Protein AF-A0A9X8VGM7-F1 (afdb_monomer_lite)

Organism: Serratia marcescens (NCBI:txid615)

pLDDT: mean 88.37, std 6.78, range [54.0, 95.75]

InterPro domains:
  IPR020846 Major facilitator superfamily domain [PS50850] (1-89)
  IPR036259 MFS transporter superfamily [G3DSA:1.20.1250.20] (1-89)
  IPR036259 MFS transporter superfamily [SSF103473] (2-88)

Radius of gyration: 16.01 Å; chains: 1; bounding box: 37×30×43 Å

Sequence (89 aa):
VIAAMAFSTFMWGAGAPNIFALLAKATSSKVSATAGGIFNGLGNFAGALAPVLMGALIAATGNMDNGLLFLVVMAFVGCLILLPLLRKH

Foldseek 3Di:
DVVVVVVVVVVVVVPVVVVLVVLCVVDDPVCSVVSVVVVVVVVVVVVVVLVVVLVVQCVVPVDNVSSVVVVVVVVVVVVVVCVVVVVVD

Secondary structure (DSSP, 8-state):
-HHHHHHHHHHHHHHHHHHHHHHHHHS-TTTHHHHHHHHHHHHHHHHHHHHHHHHHHHHHHS-HHHHHHHHHHHHHHHHHHHTTHHHH-

Structure (mmCIF, N/CA/C/O backbone):
data_AF-A0A9X8VGM7-F1
#
_entry.id   AF-A0A9X8VGM7-F1
#
loop_
_atom_site.group_PDB
_atom_site.id
_atom_site.type_symbol
_atom_site.label_atom_id
_atom_site.label_alt_id
_atom_site.label_comp_id
_atom_site.label_asym_id
_atom_site.label_entity_id
_atom_site.label_seq_id
_atom_site.pdbx_PDB_ins_code
_atom_site.Cartn_x
_atom_site.Cartn_y
_atom_site.Cartn_z
_atom_site.occupancy
_atom_site.B_iso_or_equiv
_atom_site.auth_seq_id
_atom_site.auth_comp_id
_atom_site.auth_asym_id
_atom_site.auth_atom_id
_atom_site.pdbx_PDB_model_num
ATOM 1 N N . VAL A 1 1 ? 4.169 15.558 -14.283 1.00 81.62 1 VAL A N 1
ATOM 2 C CA . VAL A 1 1 ? 4.839 14.698 -13.273 1.00 81.62 1 VAL A CA 1
ATOM 3 C C . VAL A 1 1 ? 4.536 15.146 -11.845 1.00 81.62 1 VAL A C 1
ATOM 5 O O . VAL A 1 1 ? 3.946 14.361 -11.119 1.00 81.62 1 VAL A O 1
ATOM 8 N N . ILE A 1 2 ? 4.829 16.396 -11.454 1.00 93.12 2 ILE A N 1
ATOM 9 C CA . ILE A 1 2 ? 4.587 16.895 -10.079 1.00 93.12 2 ILE A CA 1
ATOM 10 C C . ILE A 1 2 ? 3.127 16.719 -9.636 1.00 93.12 2 ILE A C 1
ATOM 12 O O . ILE A 1 2 ? 2.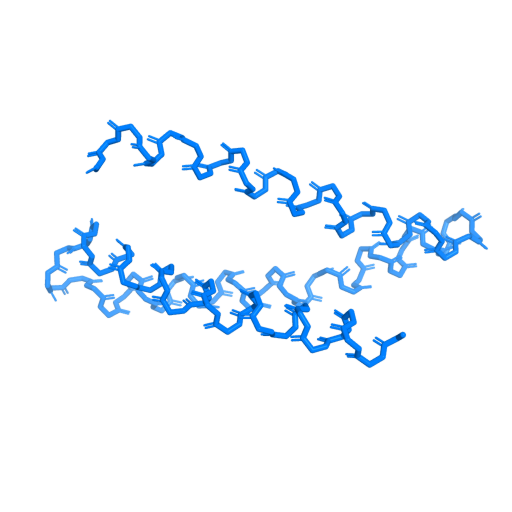884 16.170 -8.571 1.00 93.12 2 ILE A O 1
ATOM 16 N N . ALA A 1 3 ? 2.157 17.098 -10.474 1.00 93.38 3 ALA A N 1
ATOM 17 C CA . ALA A 1 3 ? 0.737 16.925 -10.156 1.00 93.38 3 ALA A CA 1
ATOM 18 C C . ALA A 1 3 ? 0.346 15.452 -9.913 1.00 93.38 3 ALA A C 1
ATOM 20 O O . ALA A 1 3 ? -0.384 15.156 -8.976 1.00 93.38 3 ALA A O 1
ATOM 21 N N . ALA A 1 4 ? 0.876 14.520 -10.713 1.00 89.12 4 ALA A N 1
ATOM 22 C CA . ALA A 1 4 ? 0.611 13.089 -10.557 1.00 89.12 4 ALA A CA 1
ATOM 23 C C . ALA A 1 4 ? 1.243 12.522 -9.274 1.00 89.12 4 ALA A C 1
ATOM 25 O O . ALA A 1 4 ? 0.604 11.755 -8.559 1.00 89.12 4 ALA A O 1
ATOM 26 N N . MET A 1 5 ? 2.468 12.944 -8.944 1.00 91.44 5 MET A N 1
ATOM 27 C CA . MET A 1 5 ? 3.139 12.561 -7.696 1.00 91.44 5 MET A CA 1
ATOM 28 C C . MET A 1 5 ? 2.400 13.126 -6.477 1.00 91.44 5 MET A C 1
ATOM 30 O O . MET A 1 5 ? 2.141 12.397 -5.526 1.00 91.44 5 MET A O 1
ATOM 34 N N . ALA A 1 6 ? 1.992 14.397 -6.531 1.00 94.00 6 ALA A N 1
ATOM 35 C CA . ALA A 1 6 ? 1.212 15.037 -5.477 1.00 94.00 6 ALA A CA 1
ATOM 36 C C . ALA A 1 6 ? -0.133 14.329 -5.261 1.00 94.00 6 ALA A C 1
ATOM 38 O O . ALA A 1 6 ? -0.498 14.050 -4.122 1.00 94.00 6 ALA A O 1
ATOM 39 N N . PHE A 1 7 ? -0.832 13.972 -6.342 1.00 92.75 7 PHE A N 1
ATOM 40 C CA . PHE A 1 7 ? -2.071 13.203 -6.267 1.00 92.75 7 PHE A CA 1
ATOM 41 C C . PHE A 1 7 ? -1.852 11.810 -5.660 1.00 92.75 7 PHE A C 1
ATOM 43 O O . PHE A 1 7 ? -2.599 11.406 -4.773 1.00 92.75 7 PHE A O 1
ATOM 50 N N . SER A 1 8 ? -0.800 11.098 -6.075 1.00 88.19 8 SER A N 1
ATOM 51 C CA . SER A 1 8 ? -0.443 9.790 -5.511 1.00 88.19 8 SER A CA 1
ATOM 52 C C . SER A 1 8 ? -0.183 9.870 -4.003 1.00 88.19 8 SER A C 1
ATOM 54 O O . SER A 1 8 ? -0.725 9.075 -3.234 1.00 88.19 8 SER A O 1
ATOM 56 N N . THR A 1 9 ? 0.612 10.846 -3.560 1.00 89.12 9 THR A N 1
ATOM 57 C CA . THR A 1 9 ? 0.908 11.049 -2.134 1.00 89.12 9 THR A CA 1
ATOM 58 C C . THR A 1 9 ? -0.337 11.469 -1.356 1.00 89.12 9 THR A C 1
ATOM 60 O O . THR A 1 9 ? -0.554 10.992 -0.243 1.00 89.12 9 THR A O 1
ATOM 63 N N . PHE A 1 10 ? -1.195 12.308 -1.944 1.00 92.50 10 PHE A N 1
ATOM 64 C CA . PHE A 1 10 ? -2.479 12.681 -1.355 1.00 92.50 10 PHE A CA 1
ATOM 65 C C . PHE A 1 10 ? -3.391 11.462 -1.153 1.00 92.50 10 PHE A C 1
ATOM 67 O O . PHE A 1 10 ? -3.947 11.292 -0.070 1.00 92.50 10 PHE A O 1
ATOM 74 N N . MET A 1 11 ? -3.502 10.578 -2.149 1.00 90.00 11 MET A N 1
ATOM 75 C CA . MET A 1 11 ? -4.282 9.337 -2.046 1.00 90.00 11 MET A CA 1
ATOM 76 C C . MET A 1 11 ? -3.765 8.418 -0.937 1.00 90.00 11 MET A C 1
ATOM 78 O O . MET A 1 11 ? -4.561 7.877 -0.168 1.00 90.00 11 MET A O 1
ATOM 82 N N . TRP A 1 12 ? -2.444 8.289 -0.798 1.00 85.38 12 TRP A N 1
ATOM 83 C CA . TRP A 1 12 ? -1.850 7.541 0.309 1.00 85.38 12 TRP A CA 1
ATOM 84 C C . TRP A 1 12 ? -2.186 8.170 1.672 1.00 85.38 12 TRP A C 1
ATOM 86 O O . TRP A 1 12 ? -2.623 7.467 2.586 1.00 85.38 12 TRP A O 1
ATOM 96 N N . GLY A 1 13 ? -2.071 9.498 1.783 1.00 86.31 13 GLY A N 1
ATOM 97 C CA . GLY A 1 13 ? -2.401 10.246 2.999 1.00 86.31 13 GLY A CA 1
ATOM 98 C C . GLY A 1 13 ? -3.883 10.193 3.383 1.00 86.31 13 GLY A C 1
ATOM 99 O O . GLY A 1 13 ? -4.200 10.138 4.567 1.00 86.31 13 GLY A O 1
ATOM 100 N N . ALA A 1 14 ? -4.792 10.159 2.408 1.00 87.94 14 ALA A N 1
ATOM 101 C CA . ALA A 1 14 ? -6.226 10.005 2.649 1.00 87.94 14 ALA A CA 1
ATOM 102 C C . ALA A 1 14 ? -6.602 8.560 3.029 1.00 87.94 14 ALA A C 1
ATOM 104 O O . ALA A 1 14 ? -7.473 8.342 3.871 1.00 87.94 14 ALA A O 1
ATOM 105 N N . GLY A 1 15 ? -5.954 7.562 2.422 1.00 82.75 15 GLY A N 1
ATOM 106 C CA . GLY A 1 15 ? -6.266 6.147 2.634 1.00 82.75 15 GLY A CA 1
ATOM 107 C C . GLY A 1 15 ? -5.753 5.586 3.962 1.00 82.75 15 GLY A C 1
ATOM 108 O O . GLY A 1 15 ? -6.492 4.890 4.660 1.00 82.75 15 GLY A O 1
ATOM 109 N N . ALA A 1 16 ? -4.509 5.896 4.337 1.00 79.75 16 ALA A N 1
ATOM 110 C CA . ALA A 1 16 ? -3.860 5.323 5.518 1.00 79.75 16 ALA A CA 1
ATOM 111 C C . ALA A 1 16 ? -4.649 5.508 6.839 1.00 79.75 16 ALA A C 1
ATOM 113 O O . ALA A 1 16 ? -4.898 4.504 7.514 1.00 79.75 16 ALA A O 1
ATOM 114 N N . PRO A 1 17 ? -5.108 6.719 7.223 1.00 82.00 17 PRO A N 1
ATOM 115 C CA . PRO A 1 17 ? -5.866 6.907 8.462 1.00 82.00 17 PRO A CA 1
ATOM 116 C C . PRO A 1 17 ? -7.240 6.226 8.422 1.00 82.00 17 PRO A C 1
ATOM 118 O O . PRO A 1 17 ? -7.704 5.728 9.449 1.00 82.00 17 PRO A O 1
ATOM 121 N N . ASN A 1 18 ? -7.868 6.132 7.245 1.00 85.38 18 ASN A N 1
ATOM 122 C CA . ASN A 1 18 ? -9.169 5.482 7.092 1.00 85.38 18 ASN A CA 1
ATOM 123 C C . ASN A 1 18 ? -9.103 3.987 7.417 1.00 85.38 18 ASN A C 1
ATOM 125 O O . ASN A 1 18 ? -10.034 3.457 8.020 1.00 85.38 18 ASN A O 1
ATOM 129 N N . ILE A 1 19 ? -8.002 3.307 7.084 1.00 82.44 19 ILE A N 1
ATOM 130 C CA . ILE A 1 19 ? -7.852 1.880 7.397 1.00 82.44 19 ILE A CA 1
ATOM 131 C C . ILE A 1 19 ? -7.748 1.663 8.912 1.00 82.44 19 ILE A C 1
ATOM 133 O O . ILE A 1 19 ? -8.415 0.780 9.452 1.00 82.44 19 ILE A O 1
ATOM 137 N N . PHE A 1 20 ? -6.984 2.499 9.621 1.00 82.19 20 PHE A N 1
ATOM 138 C CA . PHE A 1 20 ? -6.897 2.421 11.083 1.00 82.19 20 PHE A CA 1
ATOM 139 C C . PHE A 1 20 ? -8.222 2.784 11.764 1.00 82.19 20 PHE A C 1
ATOM 141 O O . PHE A 1 20 ? -8.607 2.132 12.735 1.00 82.19 20 PHE A O 1
ATOM 148 N N . ALA A 1 21 ? -8.959 3.763 11.235 1.00 85.44 21 ALA A N 1
ATOM 149 C CA . ALA A 1 21 ? -10.291 4.104 11.730 1.00 85.44 21 ALA A CA 1
ATOM 150 C C . ALA A 1 21 ? -11.291 2.947 11.538 1.00 85.44 21 ALA A C 1
ATOM 152 O O . ALA A 1 21 ? -12.041 2.614 12.458 1.00 85.44 21 ALA A O 1
ATOM 153 N N . LEU A 1 22 ? -11.270 2.288 10.374 1.00 85.25 22 LEU A N 1
ATOM 154 C CA . LEU A 1 22 ? -12.085 1.098 10.106 1.00 85.25 22 LEU A CA 1
ATOM 155 C C . LEU A 1 22 ? -11.710 -0.064 11.032 1.00 85.25 22 LEU A C 1
ATOM 157 O O . LEU A 1 22 ? -12.597 -0.719 11.581 1.00 85.25 22 LEU A O 1
ATOM 161 N N . LEU A 1 23 ? -10.415 -0.289 11.258 1.00 85.62 23 LEU A N 1
ATOM 162 C CA . LEU A 1 23 ? -9.928 -1.309 12.184 1.00 85.62 23 LEU A CA 1
ATOM 163 C C . LEU A 1 23 ? -10.409 -1.044 13.617 1.00 85.62 23 LEU A C 1
ATOM 165 O O . LEU A 1 23 ? -10.873 -1.965 14.291 1.00 85.62 23 LEU A O 1
ATOM 169 N N . ALA A 1 24 ? -10.357 0.208 14.074 1.00 84.38 24 ALA A N 1
ATOM 170 C CA . ALA A 1 24 ? -10.854 0.597 15.392 1.00 84.38 24 ALA A CA 1
ATOM 171 C C . ALA A 1 24 ? -12.375 0.399 15.520 1.00 84.38 24 ALA A C 1
ATOM 173 O O . ALA A 1 24 ? -12.840 -0.051 16.563 1.00 84.38 24 ALA A O 1
ATOM 174 N N . LYS A 1 25 ? -13.150 0.658 14.456 1.00 84.44 25 LYS A N 1
ATOM 175 C CA . LYS A 1 25 ? -14.603 0.404 14.430 1.00 84.44 25 LYS A CA 1
ATOM 176 C C . LYS A 1 25 ? -14.943 -1.093 14.419 1.00 84.44 25 LYS A C 1
ATOM 178 O O . LYS A 1 25 ? -15.971 -1.490 14.960 1.00 84.44 25 LYS A O 1
ATOM 183 N N . ALA A 1 26 ? -14.096 -1.920 13.806 1.00 84.12 26 ALA A N 1
ATOM 184 C CA . ALA A 1 26 ? -14.297 -3.365 13.693 1.00 84.12 26 ALA A CA 1
ATOM 185 C C . ALA A 1 26 ? -13.801 -4.169 14.913 1.00 84.12 26 ALA A C 1
ATOM 187 O O . ALA A 1 26 ? -14.109 -5.356 15.024 1.00 84.12 26 ALA A O 1
ATOM 188 N N . THR A 1 27 ? -13.028 -3.559 15.818 1.00 85.00 27 THR A N 1
ATOM 189 C CA . THR A 1 27 ? -12.396 -4.237 16.964 1.00 85.00 27 THR A CA 1
ATOM 190 C C . THR A 1 27 ? -12.970 -3.744 18.290 1.00 85.00 27 THR A C 1
ATOM 192 O O . THR A 1 27 ? -13.397 -2.601 18.414 1.00 85.00 27 THR A O 1
ATOM 195 N N . SER A 1 28 ? -13.006 -4.604 19.314 1.00 82.56 28 SER A N 1
ATOM 196 C CA . SER A 1 28 ? -13.436 -4.170 20.648 1.00 82.56 28 SER A CA 1
ATOM 197 C C . SER A 1 28 ? -12.328 -3.376 21.343 1.00 82.56 28 SER A C 1
ATOM 199 O O . SER A 1 28 ? -11.138 -3.619 21.124 1.00 82.56 28 SER A O 1
ATOM 201 N N . SER A 1 29 ? -12.701 -2.452 22.231 1.00 79.19 29 SER A N 1
ATOM 202 C CA . SER A 1 29 ? -11.747 -1.568 22.919 1.00 79.19 29 SER A CA 1
ATOM 203 C C . SER A 1 29 ? -10.653 -2.319 23.688 1.00 79.19 29 SER A C 1
ATOM 205 O O . SER A 1 29 ? -9.529 -1.835 23.774 1.00 79.19 29 SER A O 1
ATOM 207 N N . LYS A 1 30 ? -10.941 -3.531 24.188 1.00 82.25 30 LYS A N 1
ATOM 208 C CA . LYS A 1 30 ? -9.970 -4.375 24.907 1.00 82.25 30 LYS A CA 1
ATOM 209 C C . LYS A 1 30 ? -8.887 -4.983 24.010 1.00 82.25 30 LYS A C 1
ATOM 211 O O . LYS A 1 30 ? -7.825 -5.315 24.520 1.00 82.25 30 LYS A O 1
ATOM 216 N N . VAL A 1 31 ? -9.144 -5.153 22.709 1.00 85.50 31 VAL A N 1
ATOM 217 C CA . VAL A 1 31 ? -8.213 -5.817 21.768 1.00 85.50 31 VAL A CA 1
ATOM 218 C C . VAL A 1 31 ? -7.744 -4.908 20.634 1.00 85.50 31 VAL A C 1
ATOM 220 O O . VAL A 1 31 ? -6.934 -5.324 19.809 1.00 85.50 31 VAL A O 1
ATOM 223 N N . SER A 1 32 ? -8.218 -3.661 20.598 1.00 82.75 32 SER A N 1
ATOM 224 C CA . SER A 1 32 ? -7.910 -2.691 19.544 1.00 82.75 32 SER A CA 1
ATOM 225 C C . SER A 1 32 ? -6.401 -2.450 19.382 1.00 82.75 32 SER A C 1
ATOM 227 O O . SER A 1 32 ? -5.899 -2.440 18.260 1.00 82.75 32 SER A O 1
ATOM 229 N N . ALA A 1 33 ? -5.646 -2.378 20.487 1.00 86.06 33 ALA A N 1
ATOM 230 C CA . ALA A 1 33 ? -4.189 -2.229 20.448 1.00 86.06 33 ALA A CA 1
ATOM 231 C C . ALA A 1 33 ? -3.484 -3.438 19.802 1.00 86.06 33 ALA A C 1
ATOM 233 O O . ALA A 1 33 ? -2.615 -3.268 18.947 1.00 86.06 33 ALA A O 1
ATOM 234 N N . THR A 1 34 ? -3.883 -4.665 20.156 1.00 88.75 34 THR A N 1
ATOM 235 C CA . THR A 1 34 ? -3.330 -5.896 19.567 1.00 88.75 34 THR A CA 1
ATOM 236 C C . THR A 1 34 ? -3.695 -6.017 18.092 1.00 88.75 34 THR A C 1
ATOM 238 O O . THR A 1 34 ? -2.839 -6.350 17.275 1.00 88.75 34 THR A O 1
ATOM 241 N N . ALA A 1 35 ? -4.940 -5.700 17.730 1.00 87.06 35 ALA A N 1
ATOM 242 C CA . ALA A 1 35 ? -5.381 -5.696 16.341 1.00 87.06 35 ALA A CA 1
ATOM 243 C C . ALA A 1 35 ? -4.606 -4.665 15.506 1.00 87.06 35 ALA A C 1
ATOM 245 O O . ALA A 1 35 ? -4.152 -4.988 14.409 1.00 87.06 35 ALA A O 1
ATOM 246 N N . GLY A 1 36 ? -4.384 -3.463 16.050 1.00 87.81 36 GLY A N 1
ATOM 247 C CA . GLY A 1 36 ? -3.527 -2.441 15.449 1.00 87.81 36 GLY A CA 1
ATOM 248 C C . GLY A 1 36 ? -2.091 -2.926 15.248 1.00 87.81 36 GLY A C 1
ATOM 249 O O . GLY A 1 36 ? -1.536 -2.750 14.165 1.00 87.81 36 GLY A O 1
ATOM 250 N N . GLY A 1 37 ? -1.514 -3.595 16.250 1.00 90.12 37 GLY A N 1
ATOM 251 C CA . GLY A 1 37 ? -0.177 -4.186 16.168 1.00 90.12 37 GLY A CA 1
ATOM 252 C C . GLY A 1 37 ? -0.054 -5.264 15.088 1.00 90.12 37 GLY A C 1
ATOM 253 O O . GLY A 1 37 ? 0.871 -5.214 14.281 1.00 90.12 37 GLY A O 1
ATOM 254 N N . ILE A 1 38 ? -1.009 -6.199 15.018 1.00 92.88 38 ILE A N 1
ATOM 255 C CA . ILE A 1 38 ? -1.042 -7.250 13.984 1.00 92.88 38 ILE A CA 1
ATOM 256 C C . ILE A 1 38 ? -1.198 -6.633 12.592 1.00 92.88 38 ILE A C 1
ATOM 258 O O . ILE A 1 38 ? -0.462 -6.997 11.676 1.00 92.88 38 ILE A O 1
ATOM 262 N N . PHE A 1 39 ? -2.121 -5.679 12.434 1.00 90.31 39 PHE A N 1
ATOM 263 C CA . PHE A 1 39 ? -2.327 -4.982 11.168 1.00 90.31 39 PHE A CA 1
ATOM 264 C C . PHE A 1 39 ? -1.051 -4.268 10.704 1.00 90.31 39 PHE A C 1
ATOM 266 O O . PHE A 1 39 ? -0.655 -4.403 9.549 1.00 90.31 39 PHE A O 1
ATOM 273 N N . ASN A 1 40 ? -0.371 -3.561 11.608 1.00 90.12 40 ASN A N 1
ATOM 274 C CA . ASN A 1 40 ? 0.857 -2.836 11.290 1.00 90.12 40 ASN A CA 1
ATOM 275 C C . ASN A 1 40 ? 2.016 -3.797 10.962 1.00 90.12 40 ASN A C 1
ATOM 277 O O . ASN A 1 40 ? 2.737 -3.590 9.990 1.00 90.12 40 ASN A O 1
ATOM 281 N N . GLY A 1 41 ? 2.145 -4.898 11.710 1.00 92.62 41 GLY A N 1
ATOM 282 C CA . GLY A 1 41 ? 3.140 -5.939 11.446 1.00 92.62 41 GLY A CA 1
ATOM 283 C C . GLY A 1 41 ? 2.964 -6.591 10.074 1.00 92.62 41 GLY A C 1
ATOM 284 O O . GLY A 1 41 ? 3.916 -6.654 9.297 1.00 92.62 41 GLY A O 1
ATOM 285 N N . LEU A 1 42 ? 1.740 -7.014 9.740 1.00 94.19 42 LEU A N 1
ATOM 286 C CA . LEU A 1 42 ? 1.425 -7.577 8.423 1.00 94.19 42 LEU A CA 1
ATOM 287 C C . LEU A 1 42 ? 1.588 -6.542 7.303 1.00 94.19 42 LEU A C 1
ATOM 289 O O . LE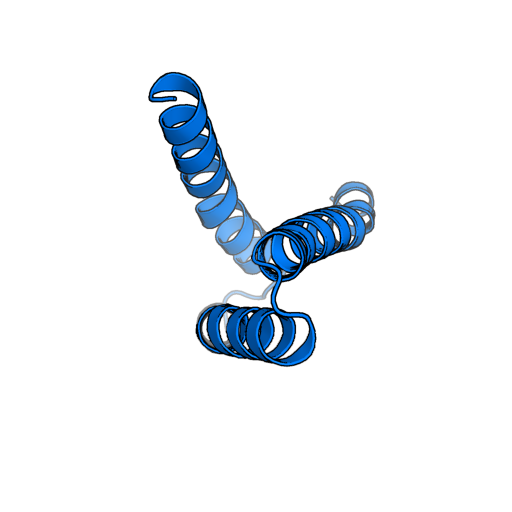U A 1 42 ? 2.132 -6.871 6.250 1.00 94.19 42 LEU A O 1
ATOM 293 N N . GLY A 1 43 ? 1.166 -5.297 7.535 1.00 90.56 43 GLY A N 1
ATOM 294 C CA . GLY A 1 43 ? 1.315 -4.199 6.582 1.00 90.56 43 GLY A CA 1
ATOM 295 C C . GLY A 1 43 ? 2.779 -3.908 6.249 1.00 90.56 43 GLY A C 1
ATOM 296 O O . GLY A 1 43 ? 3.140 -3.852 5.075 1.00 90.56 43 GLY A O 1
ATOM 297 N N . ASN A 1 44 ? 3.644 -3.803 7.261 1.00 93.88 44 ASN A N 1
ATOM 298 C CA . ASN A 1 44 ? 5.077 -3.581 7.054 1.00 93.88 44 ASN A CA 1
ATOM 299 C C . ASN A 1 44 ? 5.769 -4.798 6.436 1.00 93.88 44 ASN A C 1
ATOM 301 O O . ASN A 1 44 ? 6.636 -4.629 5.582 1.00 93.88 44 ASN A O 1
ATOM 305 N N . PHE A 1 45 ? 5.376 -6.017 6.817 1.00 95.12 45 PHE A N 1
ATOM 306 C CA . PHE A 1 45 ? 5.894 -7.231 6.189 1.00 95.12 45 PHE A CA 1
ATOM 307 C C . PHE A 1 45 ? 5.559 -7.276 4.693 1.00 95.12 45 PHE A C 1
ATOM 309 O O . PHE A 1 45 ? 6.451 -7.473 3.869 1.00 95.12 45 PHE A O 1
ATOM 316 N N . ALA A 1 46 ? 4.300 -7.020 4.327 1.00 92.56 46 ALA A N 1
ATOM 317 C CA . ALA A 1 46 ? 3.888 -6.925 2.929 1.00 92.56 46 ALA A CA 1
ATOM 318 C C . ALA A 1 46 ? 4.621 -5.784 2.198 1.00 92.56 46 ALA A C 1
ATOM 320 O O . ALA A 1 46 ? 5.071 -5.968 1.067 1.00 92.56 46 ALA A O 1
ATOM 321 N N . GLY A 1 47 ? 4.804 -4.638 2.863 1.00 91.25 47 GLY A N 1
ATOM 322 C CA . GLY A 1 47 ? 5.569 -3.504 2.343 1.00 91.25 47 GLY A CA 1
ATOM 323 C C . GLY A 1 47 ? 7.036 -3.841 2.060 1.00 91.25 47 GLY A C 1
ATOM 324 O O . GLY A 1 47 ? 7.566 -3.423 1.035 1.00 91.25 47 GLY A O 1
ATOM 325 N N . ALA A 1 48 ? 7.676 -4.640 2.916 1.00 95.00 48 ALA A N 1
ATOM 326 C CA . ALA A 1 48 ? 9.042 -5.121 2.713 1.00 95.00 48 ALA A CA 1
ATOM 327 C C . ALA A 1 48 ? 9.131 -6.228 1.647 1.00 95.00 48 ALA A C 1
ATOM 329 O O . ALA A 1 48 ? 10.125 -6.313 0.927 1.00 95.00 48 ALA A O 1
ATOM 330 N N . LEU A 1 49 ? 8.093 -7.060 1.513 1.00 95.50 49 LEU A N 1
ATOM 331 C CA . LEU A 1 49 ? 8.032 -8.129 0.515 1.00 95.50 49 LEU A CA 1
ATOM 332 C C . LEU A 1 49 ? 7.808 -7.594 -0.910 1.00 95.50 49 LEU A C 1
ATOM 334 O O . LEU A 1 49 ? 8.329 -8.162 -1.869 1.00 95.50 49 LEU A O 1
ATOM 338 N N . ALA A 1 50 ? 7.064 -6.496 -1.064 1.00 93.69 50 ALA A N 1
ATOM 339 C CA . ALA A 1 50 ? 6.759 -5.896 -2.363 1.00 93.69 50 ALA A CA 1
ATOM 340 C C . ALA A 1 50 ? 8.004 -5.623 -3.242 1.00 93.69 50 ALA A C 1
ATOM 342 O O . ALA A 1 50 ? 8.034 -6.128 -4.367 1.00 93.69 50 ALA A O 1
ATOM 343 N N . PRO A 1 51 ? 9.060 -4.917 -2.780 1.00 94.12 51 PRO A N 1
ATOM 344 C CA . PRO A 1 51 ? 10.258 -4.696 -3.590 1.00 94.12 51 PRO A CA 1
ATOM 345 C C . PRO A 1 51 ? 11.017 -5.992 -3.911 1.00 94.12 51 PRO A C 1
ATOM 347 O O . PRO A 1 51 ? 11.624 -6.080 -4.976 1.00 94.12 51 PRO A O 1
ATOM 350 N N . VAL A 1 52 ? 10.949 -7.015 -3.050 1.00 95.62 52 VAL A N 1
ATOM 351 C CA . VAL A 1 52 ? 11.566 -8.329 -3.312 1.00 95.62 52 VAL A CA 1
ATOM 352 C C . VAL A 1 52 ? 10.874 -9.021 -4.487 1.00 95.62 52 VAL A C 1
ATOM 354 O O . VAL A 1 52 ? 11.543 -9.482 -5.411 1.00 95.62 52 VAL A O 1
ATOM 357 N N . LEU A 1 53 ? 9.539 -9.051 -4.491 1.00 95.44 53 LEU A N 1
ATOM 358 C CA . LEU A 1 53 ? 8.760 -9.650 -5.579 1.00 95.44 53 LEU A CA 1
ATOM 359 C C . LEU A 1 53 ? 8.903 -8.862 -6.883 1.00 95.44 53 LEU A C 1
ATOM 361 O O . LEU A 1 53 ? 9.093 -9.461 -7.940 1.00 95.44 53 LEU A O 1
ATOM 365 N N . MET A 1 54 ? 8.880 -7.529 -6.811 1.00 94.81 54 MET A N 1
ATOM 366 C CA . MET A 1 54 ? 9.152 -6.678 -7.971 1.00 94.81 54 MET A CA 1
ATOM 367 C C . MET A 1 54 ? 10.546 -6.957 -8.540 1.00 94.81 54 MET A C 1
ATOM 369 O O . MET A 1 54 ? 10.676 -7.184 -9.739 1.00 94.81 54 MET A O 1
ATOM 373 N N . GLY A 1 55 ? 11.577 -7.009 -7.693 1.00 93.81 55 GLY A N 1
ATOM 374 C CA . GLY A 1 55 ? 12.945 -7.319 -8.108 1.00 93.81 55 GLY A CA 1
ATOM 375 C C . GLY A 1 55 ? 13.067 -8.696 -8.762 1.00 93.81 55 GLY A C 1
ATOM 376 O O . GLY A 1 55 ? 13.696 -8.816 -9.810 1.00 93.81 55 GLY A O 1
ATOM 377 N N . ALA A 1 56 ? 12.409 -9.715 -8.205 1.00 95.12 56 ALA A N 1
ATOM 378 C CA . ALA A 1 56 ? 12.385 -11.059 -8.778 1.00 95.12 56 ALA A CA 1
ATOM 379 C C . ALA A 1 56 ? 11.703 -11.099 -10.158 1.00 95.12 56 ALA A C 1
ATOM 381 O O . ALA A 1 56 ? 12.224 -11.723 -11.082 1.00 95.12 56 ALA A O 1
ATOM 382 N N . LEU A 1 57 ? 10.575 -10.399 -10.328 1.00 94.31 57 LEU A N 1
ATOM 383 C CA . LEU A 1 57 ? 9.873 -10.296 -11.614 1.00 94.31 57 LEU A CA 1
ATOM 384 C C . LEU A 1 57 ? 10.717 -9.579 -12.672 1.00 94.31 57 LEU A C 1
ATOM 386 O O . LEU A 1 57 ? 10.778 -10.020 -13.822 1.00 94.31 57 LEU A O 1
ATOM 390 N N . ILE A 1 58 ? 11.396 -8.500 -12.285 1.00 95.75 58 ILE A N 1
ATOM 391 C CA . ILE A 1 58 ? 12.295 -7.761 -13.177 1.00 95.75 58 ILE A CA 1
ATOM 392 C C . ILE A 1 58 ? 13.488 -8.639 -13.562 1.00 95.75 58 ILE A C 1
ATOM 394 O O . ILE A 1 58 ? 13.811 -8.731 -14.741 1.00 95.75 58 ILE A O 1
ATOM 398 N N . ALA A 1 59 ? 14.102 -9.339 -12.604 1.00 95.50 59 ALA A N 1
ATOM 399 C CA . ALA A 1 59 ? 15.231 -10.231 -12.863 1.00 95.50 59 ALA A CA 1
ATOM 400 C C . ALA A 1 59 ? 14.860 -11.403 -13.788 1.00 95.50 59 ALA A C 1
ATOM 402 O O . ALA A 1 59 ? 15.650 -11.771 -14.654 1.00 95.50 59 ALA A O 1
ATOM 403 N N . ALA A 1 60 ? 13.658 -11.968 -13.637 1.00 94.75 60 ALA A N 1
ATOM 404 C CA . ALA A 1 60 ? 13.191 -13.080 -14.462 1.00 94.75 60 ALA A CA 1
ATOM 405 C C . ALA A 1 60 ? 12.801 -12.660 -15.889 1.00 94.75 60 ALA A C 1
ATOM 407 O O . ALA A 1 60 ? 12.943 -13.448 -16.821 1.00 94.75 60 ALA A O 1
ATOM 408 N N . THR A 1 61 ? 12.282 -11.442 -16.067 1.00 93.62 61 THR A N 1
ATOM 409 C CA . THR A 1 61 ? 11.727 -10.991 -17.357 1.00 93.62 61 THR A CA 1
ATOM 410 C C . THR A 1 61 ? 12.617 -10.006 -18.108 1.00 93.62 61 THR A C 1
ATOM 412 O O . THR A 1 61 ? 12.388 -9.760 -19.289 1.00 93.62 61 THR A O 1
ATOM 415 N N . GLY A 1 62 ? 13.601 -9.409 -17.434 1.00 92.38 62 GLY A N 1
ATOM 416 C CA . GLY A 1 62 ? 14.427 -8.323 -17.964 1.00 92.38 62 GLY A CA 1
ATOM 417 C C . GLY A 1 62 ? 13.675 -7.004 -18.184 1.00 92.38 62 GLY A C 1
ATOM 418 O O . GLY A 1 62 ? 14.268 -6.064 -18.704 1.00 92.38 62 GLY A O 1
ATOM 419 N N 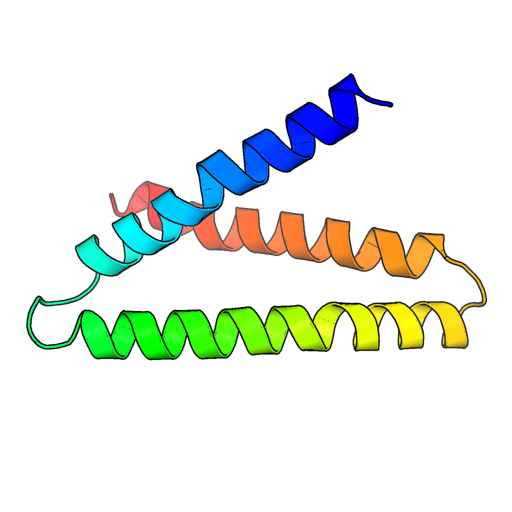. ASN A 1 63 ? 12.391 -6.910 -17.809 1.00 88.88 63 ASN A N 1
ATOM 420 C CA . ASN A 1 63 ? 11.552 -5.736 -18.046 1.00 88.88 63 ASN A CA 1
ATOM 421 C C . ASN A 1 63 ? 11.046 -5.121 -16.728 1.00 88.88 63 ASN A C 1
ATOM 423 O O . ASN A 1 63 ? 10.395 -5.782 -15.917 1.00 88.88 63 ASN A O 1
ATOM 427 N N . MET A 1 64 ? 11.305 -3.823 -16.550 1.00 90.81 64 MET A N 1
ATOM 428 C CA . MET A 1 64 ? 10.850 -3.025 -15.410 1.00 90.81 64 MET A CA 1
ATOM 429 C C . MET A 1 64 ? 9.321 -2.898 -15.334 1.00 90.81 64 MET A C 1
ATOM 431 O O . MET A 1 64 ? 8.762 -2.873 -14.233 1.00 90.81 64 MET A O 1
ATOM 435 N N . ASP A 1 65 ? 8.640 -2.880 -16.480 1.00 92.94 65 ASP A N 1
ATOM 436 C CA . ASP A 1 65 ? 7.186 -2.721 -16.566 1.00 92.94 65 ASP A CA 1
ATOM 437 C C . ASP A 1 65 ? 6.444 -3.843 -15.836 1.00 92.94 65 ASP A C 1
ATOM 439 O O . ASP A 1 65 ? 5.419 -3.601 -15.202 1.00 92.94 65 ASP A O 1
ATOM 443 N N . ASN A 1 66 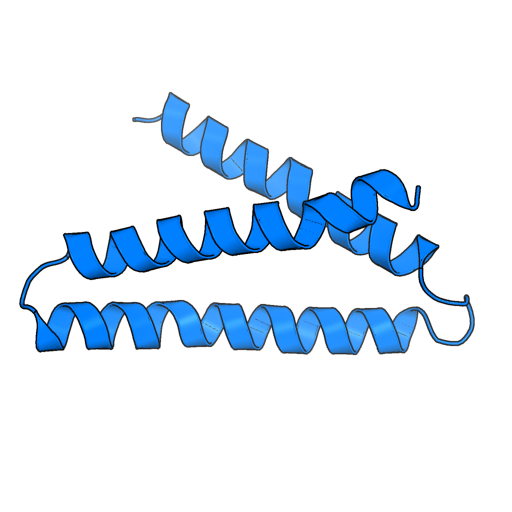? 6.992 -5.061 -15.841 1.00 88.62 66 ASN A N 1
ATOM 444 C CA . ASN A 1 66 ? 6.404 -6.204 -15.142 1.00 88.62 66 ASN A CA 1
ATOM 445 C C . ASN A 1 66 ? 6.447 -6.032 -13.615 1.00 88.62 66 ASN A C 1
ATOM 447 O O . ASN A 1 66 ? 5.506 -6.419 -12.920 1.00 88.62 66 ASN A O 1
ATOM 451 N N . GLY A 1 67 ? 7.506 -5.408 -13.088 1.00 89.06 67 GLY A N 1
ATOM 452 C CA . GLY A 1 67 ? 7.581 -5.034 -11.675 1.00 89.06 67 GLY A CA 1
ATOM 453 C C . GLY A 1 67 ? 6.566 -3.944 -11.318 1.00 89.06 67 GLY A C 1
ATOM 454 O O . GLY A 1 67 ? 5.908 -4.025 -10.284 1.00 89.06 67 GLY A O 1
ATOM 455 N N . LEU A 1 68 ? 6.381 -2.946 -12.185 1.00 89.75 68 LEU A N 1
ATOM 456 C CA . LEU A 1 68 ? 5.382 -1.888 -11.982 1.00 89.75 68 LEU A CA 1
ATOM 457 C C . LEU A 1 68 ? 3.944 -2.423 -12.070 1.00 89.75 68 LEU A C 1
ATOM 459 O O . LEU A 1 68 ? 3.105 -2.078 -11.236 1.00 89.75 68 LEU A O 1
ATOM 463 N N . LEU A 1 69 ? 3.665 -3.304 -13.032 1.00 92.69 69 LEU A N 1
ATOM 464 C CA . LEU A 1 69 ? 2.359 -3.942 -13.206 1.00 92.69 69 LEU A CA 1
ATOM 465 C C . LEU A 1 69 ? 1.952 -4.765 -11.985 1.00 92.69 69 LEU A C 1
ATOM 467 O O . LEU A 1 69 ? 0.776 -4.763 -11.625 1.00 92.69 69 LEU A O 1
ATOM 471 N N . PHE A 1 70 ? 2.903 -5.405 -11.300 1.00 92.62 70 PHE A N 1
ATOM 472 C CA . PHE A 1 70 ? 2.629 -6.082 -10.032 1.00 92.62 70 PHE A CA 1
ATOM 473 C C . PHE A 1 70 ? 1.985 -5.138 -9.003 1.00 92.62 70 PHE A C 1
ATOM 475 O O . PHE A 1 70 ? 0.969 -5.491 -8.402 1.00 92.62 70 PHE A O 1
ATOM 482 N N . LEU A 1 71 ? 2.515 -3.920 -8.841 1.00 91.06 71 LEU A N 1
ATOM 483 C CA . LEU A 1 71 ? 1.960 -2.941 -7.902 1.00 91.06 71 LEU A CA 1
ATOM 484 C C . LEU A 1 71 ? 0.539 -2.518 -8.303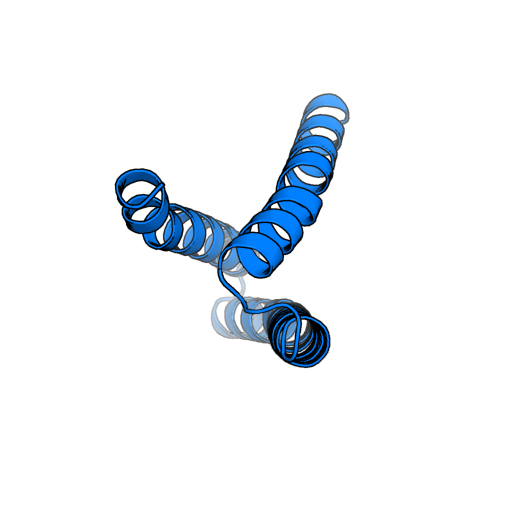 1.00 91.06 71 LEU A C 1
ATOM 486 O O . LEU A 1 71 ? -0.339 -2.413 -7.447 1.00 91.06 71 LEU A O 1
ATOM 490 N N . VAL A 1 72 ? 0.303 -2.326 -9.604 1.00 92.25 72 VAL A N 1
ATOM 491 C CA . VAL A 1 72 ? -1.020 -1.983 -10.146 1.00 92.25 72 VAL A CA 1
ATOM 492 C C . VAL A 1 72 ? -2.027 -3.096 -9.846 1.00 92.25 72 VAL A C 1
ATOM 494 O O . VAL A 1 72 ? -3.105 -2.822 -9.319 1.00 92.25 72 VAL A O 1
ATOM 497 N N . VAL A 1 73 ? -1.670 -4.355 -10.113 1.00 94.25 73 VAL A N 1
ATOM 498 C CA . VAL A 1 73 ? -2.531 -5.515 -9.832 1.00 94.25 73 VAL A CA 1
ATOM 499 C C . VAL A 1 73 ? -2.849 -5.610 -8.339 1.00 94.25 73 VAL A C 1
ATOM 501 O O . VAL A 1 73 ? -4.014 -5.770 -7.976 1.00 94.25 73 VAL A O 1
ATOM 504 N N . MET A 1 74 ? -1.852 -5.454 -7.465 1.00 93.12 74 MET A N 1
ATOM 505 C CA . MET A 1 74 ? -2.066 -5.492 -6.014 1.00 93.12 74 MET A CA 1
ATOM 506 C C . MET A 1 74 ? -2.971 -4.355 -5.525 1.00 93.12 74 MET A C 1
ATOM 508 O O . MET A 1 74 ? -3.821 -4.585 -4.663 1.00 93.12 74 MET A O 1
ATOM 512 N N . ALA A 1 75 ? -2.859 -3.157 -6.107 1.00 90.12 75 ALA A N 1
ATOM 513 C CA . ALA A 1 75 ? -3.762 -2.049 -5.808 1.00 90.12 75 ALA A CA 1
ATOM 514 C C . ALA A 1 75 ? -5.216 -2.378 -6.195 1.00 90.12 75 ALA A C 1
ATOM 516 O O . ALA A 1 75 ? -6.120 -2.199 -5.378 1.00 90.12 75 ALA A O 1
ATOM 517 N N . PHE A 1 76 ? -5.445 -2.934 -7.391 1.00 93.69 76 PHE A N 1
ATOM 518 C CA . PHE A 1 76 ? -6.781 -3.369 -7.818 1.00 93.69 76 PHE A CA 1
ATOM 519 C C . PHE A 1 76 ? -7.354 -4.465 -6.917 1.00 93.69 76 PHE A C 1
ATOM 521 O O . PHE A 1 76 ? -8.508 -4.371 -6.500 1.00 93.69 76 PHE A O 1
ATOM 528 N N . VAL A 1 77 ? -6.554 -5.479 -6.574 1.00 93.31 77 VAL A N 1
ATOM 529 C CA . VAL A 1 77 ? -6.964 -6.544 -5.644 1.00 93.31 77 VAL A CA 1
ATOM 530 C C . VAL A 1 77 ? -7.348 -5.951 -4.286 1.00 93.31 77 VAL A C 1
ATOM 532 O O . VAL A 1 77 ? -8.400 -6.295 -3.746 1.00 93.31 77 VAL A O 1
ATOM 535 N N . GLY A 1 78 ? -6.560 -5.004 -3.769 1.00 88.44 78 GLY A N 1
ATOM 536 C CA . GLY A 1 78 ? -6.877 -4.269 -2.545 1.00 88.44 78 GLY A CA 1
ATOM 537 C C . GLY A 1 78 ? -8.227 -3.554 -2.622 1.00 88.44 78 GLY A C 1
ATOM 538 O O . GLY A 1 78 ? -9.057 -3.717 -1.728 1.00 88.44 78 GLY A O 1
ATOM 539 N N . CYS A 1 79 ? -8.501 -2.833 -3.713 1.00 88.75 79 CYS A N 1
ATOM 540 C CA . CYS A 1 79 ? -9.798 -2.188 -3.931 1.00 88.75 79 CYS A CA 1
ATOM 541 C C . CYS A 1 79 ? -10.958 -3.195 -3.927 1.00 88.75 79 CYS A C 1
ATOM 543 O O . CYS A 1 79 ? -11.977 -2.944 -3.285 1.00 88.75 79 CYS A O 1
ATOM 545 N N . LEU A 1 80 ? -10.801 -4.344 -4.593 1.00 91.56 80 LEU A N 1
ATOM 546 C CA . LEU A 1 80 ? -11.832 -5.386 -4.647 1.00 91.56 80 LEU A CA 1
ATOM 547 C C . LEU A 1 80 ? -12.124 -5.989 -3.267 1.00 91.56 80 LEU A C 1
ATOM 549 O O . LEU A 1 80 ? -13.288 -6.219 -2.940 1.00 91.56 80 LEU A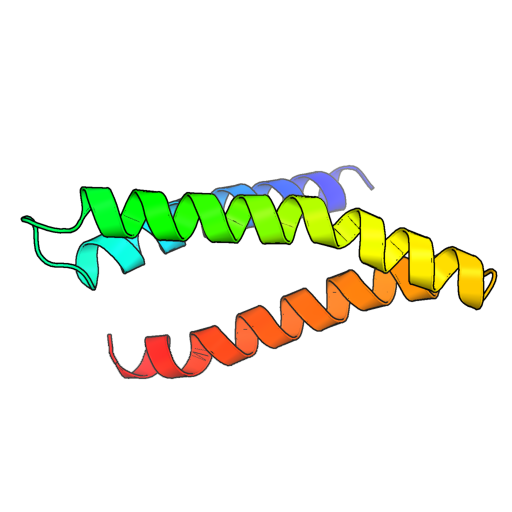 O 1
ATOM 553 N N . ILE A 1 81 ? -11.099 -6.196 -2.436 1.00 88.31 81 ILE A N 1
ATOM 554 C CA . ILE A 1 81 ? -11.248 -6.717 -1.066 1.00 88.31 81 ILE A CA 1
ATOM 555 C C . ILE A 1 81 ? -11.987 -5.722 -0.157 1.00 88.31 81 ILE A C 1
ATOM 557 O O . ILE A 1 81 ? -12.657 -6.135 0.791 1.00 88.31 81 ILE A O 1
ATOM 561 N N . LEU A 1 82 ? -11.912 -4.421 -0.446 1.00 83.88 82 LEU A N 1
ATOM 562 C CA . LEU A 1 82 ? -12.634 -3.391 0.303 1.00 83.88 82 LEU A CA 1
ATOM 563 C C . LEU A 1 82 ? -14.115 -3.274 -0.107 1.00 83.88 82 LEU A C 1
ATOM 565 O O . LEU A 1 82 ? -14.922 -2.793 0.690 1.00 83.88 82 LEU A O 1
ATOM 569 N N . LEU A 1 83 ? -14.515 -3.747 -1.296 1.00 86.44 83 LEU A N 1
ATOM 570 C CA . LEU A 1 83 ? -15.905 -3.643 -1.774 1.00 86.44 83 LEU A CA 1
ATOM 571 C C . LEU A 1 83 ? -16.949 -4.285 -0.838 1.00 86.44 83 LEU A C 1
ATOM 573 O O . LEU A 1 83 ? -17.987 -3.665 -0.604 1.00 86.44 83 LEU A O 1
ATOM 577 N N . PRO A 1 84 ? -16.735 -5.484 -0.263 1.00 83.31 84 PRO A N 1
ATOM 578 C CA . PRO A 1 84 ? -17.679 -6.068 0.686 1.00 83.31 84 PRO A CA 1
ATOM 579 C C . PRO A 1 84 ? -17.815 -5.254 1.979 1.00 83.31 84 PRO A C 1
ATOM 581 O O . PRO A 1 84 ? -18.889 -5.247 2.579 1.00 83.31 84 PRO A O 1
ATOM 584 N N . LEU A 1 85 ? -16.758 -4.551 2.405 1.00 77.00 85 LEU A N 1
ATOM 585 C CA . LEU A 1 85 ? -16.790 -3.722 3.615 1.00 77.00 85 LEU A CA 1
ATOM 586 C C . LEU A 1 85 ? -17.714 -2.512 3.445 1.00 77.00 85 LEU A C 1
ATOM 588 O O . LEU A 1 85 ? -18.395 -2.149 4.400 1.00 77.00 85 LEU A O 1
ATOM 592 N N . LEU A 1 86 ? -17.818 -1.967 2.227 1.00 76.12 86 LEU A N 1
ATOM 593 C CA . LEU A 1 86 ? -18.775 -0.904 1.885 1.00 76.12 86 LEU A CA 1
ATOM 594 C C . LEU A 1 86 ? -20.241 -1.339 2.001 1.00 76.12 86 LEU A C 1
ATOM 596 O O . LEU A 1 86 ? -21.118 -0.493 2.074 1.00 76.12 86 LEU A O 1
ATOM 600 N N . ARG A 1 87 ? -20.538 -2.645 1.960 1.00 71.31 87 ARG A N 1
ATOM 601 C CA . ARG A 1 87 ? -21.915 -3.146 2.114 1.00 71.31 87 ARG A CA 1
ATOM 602 C C . ARG A 1 87 ? -22.295 -3.413 3.567 1.00 71.31 87 ARG A C 1
ATOM 604 O O . ARG A 1 87 ? -23.472 -3.597 3.860 1.00 71.31 87 ARG A O 1
ATOM 611 N N . LYS A 1 88 ? -21.305 -3.516 4.456 1.00 64.31 88 LYS A N 1
ATOM 612 C CA . LYS A 1 88 ? -21.493 -3.900 5.863 1.00 64.31 88 LYS A CA 1
ATOM 613 C C . LYS A 1 88 ? -21.548 -2.688 6.805 1.00 64.31 88 LYS A C 1
ATOM 615 O O . LYS A 1 88 ? -21.918 -2.839 7.971 1.00 64.31 88 LYS A O 1
ATOM 620 N N . HIS A 1 89 ? -21.179 -1.509 6.314 1.00 54.00 89 HIS A N 1
ATOM 621 C CA . HIS A 1 89 ? -21.161 -0.232 7.024 1.00 54.00 89 HIS A CA 1
ATOM 622 C C . HIS A 1 89 ? -21.755 0.862 6.153 1.00 54.00 89 HIS A C 1
ATOM 624 O O . HIS A 1 89 ? -22.258 1.827 6.767 1.00 54.00 89 HIS A O 1
#